Protein AF-A0A960U2G1-F1 (afdb_monomer)

Sequence (166 aa):
MEILNIFPGAYYIQDHENHLLAGLPPEIIKVLMQKKLSPPDVILLPDIPLAKGESQVAIEFPLYHNLFMNPNRNGKKLIVLGNTRRVEAARELLKLCLMGPNEAELKEMGISPVEAKNLYKETSWFHLKNKEGIPLSIDDLIDCHIIEDETLDLGWINIQRVSKNV

Radius of gyration: 17.62 Å; Cα contacts (8 Å, |Δi|>4): 244; chains: 1; bounding box: 36×40×50 Å

pLDDT: mean 91.55, std 8.78, range [39.47, 98.12]

Foldseek 3Di:
DDWDPQDFQWIWDDDDPAIEIEFDFVCVVVSCVVVVHDQHLEYEYDPDQDGPHTGRLVVVNSLCCVPPVCPPCPQRAREYEEAPVSLVVSLVVCCCVQQNDALVVCVVVVHDSVVSVVVNVVSQVRADADPVRHGDHSVSRHHYDHADADWDDPVVDTDHDDDPPD

Mean predicted aligned error: 4.45 Å

Secondary structure (DSSP, 8-state):
-EEEEEETTEEEEEETTEEEEE-B-TTHHHHHHHTTPPPPSEEE--SSSEETTEESB-THHHHHIIIII-GGGTTPPEEEEE-HHHHHHHHHHHHHHHH---HHHHHHTT--HHHHHHHHHHHHHHS-B-TTSPBPPHHHHEEEEE-SSSEEE-SS-EEEPPPP--

Nearest PDB structures (foldseek):
  7u2r-assembly1_A-2  TM=6.456E-01  e=2.099E-04  Paenibacillus sp. J14
  7u2s-assembly1_B  TM=5.856E-01  e=3.187E-03  Paenibacillus xerothermodurans
  6b9v-assembly1_A  TM=7.067E-01  e=1.609E-02  Candidatus Koribacter versatilis Ellin345
  6b9v-assembly1_B  TM=6.919E-01  e=1.717E-02  Candidatus Koribacter versatilis Ellin345
  3qh8-assembly1_A  TM=6.420E-01  e=5.163E-02  Brucella abortus 2308

Solvent-accessible surface area (backbone atoms only — not comparable to full-atom values): 9613 Å² total; per-residue (Å²): 119,50,80,39,82,77,48,87,76,23,36,41,36,39,45,99,91,44,32,34,31,33,32,25,39,85,58,47,67,62,49,32,56,76,70,70,49,80,80,60,50,30,36,37,46,48,95,62,50,64,44,93,92,38,52,20,62,43,57,64,59,63,50,50,43,52,73,75,72,37,84,86,49,80,82,66,49,42,33,39,31,18,38,63,73,52,45,52,52,50,52,51,51,48,37,48,75,65,55,48,66,52,49,67,56,31,40,75,74,69,39,52,74,68,55,18,48,51,53,33,53,59,43,58,67,72,34,58,53,51,98,88,66,49,70,62,54,63,75,68,54,36,42,80,46,74,36,67,84,53,70,47,75,74,90,85,52,77,48,64,58,73,78,79,86,125

Structure (mmCIF, N/CA/C/O backbone):
data_AF-A0A960U2G1-F1
#
_entry.id   AF-A0A960U2G1-F1
#
loop_
_atom_site.group_PDB
_atom_site.id
_atom_site.type_symbol
_atom_site.label_atom_id
_atom_site.label_alt_id
_atom_site.label_comp_id
_atom_site.label_asym_id
_atom_site.label_entity_id
_atom_site.label_seq_id
_atom_site.pdbx_PDB_ins_code
_atom_site.Cartn_x
_atom_site.Cartn_y
_atom_site.Cartn_z
_atom_site.occupancy
_atom_site.B_iso_or_equiv
_atom_site.auth_seq_id
_atom_site.auth_comp_id
_atom_site.auth_asym_id
_atom_site.auth_atom_id
_atom_site.pdbx_PDB_model_num
ATOM 1 N N . MET A 1 1 ? -7.838 6.813 22.040 1.00 89.75 1 MET A N 1
ATOM 2 C CA . MET A 1 1 ? -8.086 5.842 20.955 1.00 89.75 1 MET A CA 1
ATOM 3 C C . MET A 1 1 ? -9.576 5.591 20.749 1.00 89.75 1 MET A C 1
ATOM 5 O O . MET A 1 1 ? -10.276 5.227 21.688 1.00 89.75 1 MET A O 1
ATOM 9 N N . GLU A 1 2 ? -10.044 5.770 19.520 1.00 95.50 2 GLU A N 1
ATOM 10 C CA . GLU A 1 2 ? -11.416 5.510 19.072 1.00 95.50 2 GLU A CA 1
ATOM 11 C C . GLU A 1 2 ? -11.396 4.521 17.899 1.00 95.50 2 GLU A C 1
ATOM 13 O O . GLU A 1 2 ? -10.494 4.578 17.063 1.00 95.50 2 GLU A O 1
ATOM 18 N N . ILE A 1 3 ? -12.380 3.616 17.837 1.00 97.00 3 ILE A N 1
ATOM 19 C CA . ILE A 1 3 ? -12.537 2.631 16.757 1.00 97.00 3 ILE A CA 1
ATOM 20 C C . ILE A 1 3 ? -13.922 2.808 16.141 1.00 97.00 3 ILE A C 1
ATOM 22 O O . ILE A 1 3 ? -14.941 2.605 16.801 1.00 97.00 3 ILE A O 1
ATOM 26 N N . LEU A 1 4 ? -13.957 3.149 14.858 1.00 97.38 4 LEU A N 1
ATOM 27 C CA . LEU A 1 4 ? -15.169 3.424 14.099 1.00 97.38 4 LEU A CA 1
ATOM 28 C C . LEU A 1 4 ? -15.350 2.378 13.003 1.00 97.38 4 LEU A C 1
ATOM 30 O O . LEU A 1 4 ? -14.494 2.226 12.136 1.00 97.38 4 LEU A O 1
ATOM 34 N N . ASN A 1 5 ? -16.494 1.696 12.979 1.00 96.81 5 ASN A N 1
ATOM 35 C CA . ASN A 1 5 ? -16.910 0.955 11.790 1.00 96.81 5 ASN A CA 1
ATOM 36 C C . ASN A 1 5 ? -17.502 1.955 10.790 1.00 96.81 5 ASN A C 1
ATOM 38 O O . ASN A 1 5 ? -18.595 2.489 11.000 1.00 96.81 5 ASN A O 1
ATOM 42 N N . ILE A 1 6 ? -16.745 2.264 9.739 1.00 96.62 6 ILE A N 1
ATOM 43 C CA . ILE A 1 6 ? -17.112 3.323 8.792 1.00 96.62 6 ILE A CA 1
ATOM 44 C C . ILE A 1 6 ? -17.745 2.782 7.514 1.00 96.62 6 ILE A C 1
ATOM 46 O O . ILE A 1 6 ? -18.469 3.527 6.852 1.00 96.62 6 ILE A O 1
ATOM 50 N N . PHE A 1 7 ? -17.503 1.511 7.192 1.00 95.75 7 PHE A N 1
ATOM 51 C CA . PHE A 1 7 ? -18.024 0.833 6.011 1.00 95.75 7 PHE A CA 1
ATOM 52 C C . PHE A 1 7 ? -17.994 -0.694 6.224 1.00 95.75 7 PHE A C 1
ATOM 54 O O . PHE A 1 7 ? -17.150 -1.172 6.981 1.00 95.75 7 PHE A O 1
ATOM 61 N N . PRO A 1 8 ? -18.866 -1.499 5.584 1.00 94.25 8 PRO A N 1
ATOM 62 C CA . PRO A 1 8 ? -18.795 -2.958 5.659 1.00 94.25 8 PRO A CA 1
ATOM 63 C C . PRO A 1 8 ? -17.382 -3.539 5.468 1.00 94.25 8 PRO A C 1
ATOM 65 O O . PRO A 1 8 ? -16.806 -3.485 4.387 1.00 94.25 8 PRO A O 1
ATOM 68 N N . GLY A 1 9 ? -16.839 -4.132 6.537 1.00 92.88 9 GLY A N 1
ATOM 69 C CA . GLY A 1 9 ? -15.498 -4.731 6.536 1.00 92.88 9 GLY A CA 1
ATOM 70 C C . GLY A 1 9 ? -14.348 -3.756 6.811 1.00 92.88 9 GLY A C 1
ATOM 71 O O . GLY A 1 9 ? -13.228 -4.226 6.985 1.00 92.88 9 GLY A O 1
ATOM 72 N N . ALA A 1 10 ? -14.624 -2.452 6.931 1.00 95.88 10 ALA A N 1
ATOM 73 C CA . ALA A 1 10 ? -13.622 -1.418 7.146 1.00 95.88 10 ALA A CA 1
ATOM 74 C C . ALA A 1 10 ? -13.782 -0.693 8.492 1.00 95.88 10 ALA A C 1
ATOM 76 O O . ALA A 1 10 ? -14.845 -0.158 8.829 1.00 95.88 10 ALA A O 1
ATOM 77 N N . TYR A 1 11 ? -12.680 -0.619 9.230 1.00 97.00 11 TYR A N 1
ATOM 78 C CA . TYR A 1 11 ? -12.578 0.075 10.505 1.00 97.00 11 TYR A CA 1
ATOM 79 C C . TYR A 1 11 ? -11.573 1.211 10.406 1.00 97.00 11 TYR A C 1
ATOM 81 O O . TYR A 1 11 ? -10.480 1.053 9.869 1.00 97.00 11 TYR A O 1
ATOM 89 N N . TYR A 1 12 ? -11.944 2.350 10.967 1.00 97.81 12 TYR A N 1
ATOM 90 C CA . TYR A 1 12 ? -11.080 3.501 11.124 1.00 97.81 12 TYR A CA 1
ATOM 91 C C . TYR A 1 12 ? -10.730 3.650 12.598 1.00 97.81 12 TYR A C 1
ATOM 93 O O . TYR A 1 12 ? -11.618 3.765 13.442 1.00 97.81 12 TYR A O 1
ATOM 101 N N . ILE A 1 13 ? -9.442 3.601 12.905 1.00 97.81 13 ILE A N 1
ATOM 102 C CA . ILE A 1 13 ? -8.908 3.695 14.256 1.00 97.81 13 ILE A CA 1
ATOM 103 C C . ILE A 1 13 ? -8.115 4.988 14.351 1.00 97.81 13 ILE A C 1
ATOM 105 O O . ILE A 1 13 ? -7.280 5.257 13.492 1.00 97.81 13 ILE A O 1
ATOM 109 N N . GLN A 1 14 ? -8.366 5.784 15.385 1.00 96.06 14 GLN A N 1
ATOM 110 C CA . GLN A 1 14 ? -7.660 7.047 15.566 1.00 96.06 14 GLN A CA 1
ATOM 111 C C . GLN A 1 14 ? -7.231 7.294 17.005 1.00 96.06 14 GLN A C 1
ATOM 113 O O . GLN A 1 14 ? -7.917 6.907 17.958 1.00 96.06 14 GLN A O 1
ATOM 118 N N . ASP A 1 15 ? -6.108 7.989 17.142 1.00 93.94 15 ASP A N 1
ATOM 119 C CA . ASP A 1 15 ? -5.658 8.578 18.395 1.00 93.94 15 ASP A CA 1
ATOM 120 C C . ASP A 1 15 ? -5.005 9.938 18.141 1.00 93.94 15 ASP A C 1
ATOM 122 O O . ASP A 1 15 ? -3.902 10.019 17.599 1.00 93.94 15 ASP A O 1
ATOM 126 N N . HIS A 1 16 ? -5.709 11.006 18.524 1.00 87.62 16 HIS A N 1
ATOM 127 C CA . HIS A 1 16 ? -5.316 12.398 18.298 1.00 87.62 16 HIS A CA 1
ATOM 128 C C . HIS A 1 16 ? -4.945 12.701 16.835 1.00 87.62 16 HIS A C 1
ATOM 130 O O . HIS A 1 16 ? -5.831 12.981 16.034 1.00 87.62 16 HIS A O 1
ATOM 136 N N . GLU A 1 17 ? -3.654 12.663 16.499 1.00 89.88 17 GLU A N 1
ATOM 137 C CA . GLU A 1 17 ? -3.116 12.969 15.167 1.00 89.88 17 GLU A CA 1
ATOM 138 C C . GLU A 1 17 ? -2.841 11.718 14.317 1.00 89.88 17 GLU A C 1
ATOM 140 O O . GLU A 1 17 ? -2.464 11.842 13.152 1.00 89.88 17 GLU A O 1
ATOM 145 N N . ASN A 1 18 ? -3.013 10.519 14.880 1.00 93.50 18 ASN A N 1
ATOM 146 C CA . ASN A 1 18 ? -2.714 9.260 14.210 1.00 93.50 18 ASN A CA 1
ATOM 147 C C . ASN A 1 18 ? -3.981 8.578 13.709 1.00 93.50 18 ASN A C 1
ATOM 149 O O . ASN A 1 18 ? -4.968 8.461 14.439 1.00 93.50 18 ASN A O 1
ATOM 153 N N . HIS A 1 19 ? -3.917 8.067 12.480 1.00 95.19 19 HIS A N 1
ATOM 154 C CA . HIS A 1 19 ? -5.067 7.467 11.815 1.00 95.19 19 HIS A CA 1
ATOM 155 C C . HIS A 1 19 ? -4.678 6.159 11.124 1.00 95.19 19 HIS A C 1
ATOM 157 O O . HIS A 1 19 ? -3.785 6.127 10.273 1.00 95.19 19 HIS A O 1
ATOM 163 N N . LEU A 1 20 ? -5.387 5.084 11.454 1.00 97.38 20 LEU A N 1
ATOM 164 C CA . LEU A 1 20 ? -5.246 3.769 10.847 1.00 97.38 20 LEU A CA 1
ATOM 165 C C . LEU A 1 20 ? -6.551 3.365 10.165 1.00 97.38 20 LEU A C 1
ATOM 167 O O . LEU A 1 20 ? -7.632 3.488 10.737 1.00 97.38 20 LEU A O 1
ATOM 171 N N . LEU A 1 21 ? -6.439 2.824 8.958 1.00 97.62 21 LEU A N 1
ATOM 172 C CA . LEU A 1 21 ? -7.550 2.240 8.221 1.00 97.62 21 LEU A CA 1
ATOM 173 C C . LEU A 1 21 ? -7.325 0.738 8.045 1.00 97.62 21 LEU A C 1
ATOM 175 O O . LEU A 1 21 ? -6.375 0.321 7.385 1.00 97.62 21 LEU A O 1
ATOM 179 N N . ALA A 1 22 ? -8.204 -0.075 8.624 1.00 96.50 22 ALA A N 1
ATOM 180 C CA . ALA A 1 22 ? -8.209 -1.523 8.470 1.00 96.50 22 ALA A CA 1
ATOM 181 C C . ALA A 1 22 ? -9.328 -1.931 7.509 1.00 96.50 22 ALA A C 1
ATOM 183 O O . ALA A 1 22 ? -10.494 -1.696 7.811 1.00 96.50 22 ALA A O 1
ATOM 184 N N . GLY A 1 23 ? -8.980 -2.553 6.382 1.00 95.69 23 GLY A N 1
ATOM 185 C CA . GLY A 1 23 ? -9.924 -2.868 5.302 1.00 95.69 23 GLY A CA 1
ATOM 186 C C . GLY A 1 23 ? -10.094 -1.720 4.300 1.00 95.69 23 GLY A C 1
ATOM 187 O O . GLY A 1 23 ? -10.279 -0.560 4.668 1.00 95.69 23 GLY A O 1
ATOM 188 N N . LEU A 1 24 ? -9.998 -2.057 3.012 1.00 96.12 24 LEU A N 1
ATOM 189 C CA . LEU A 1 24 ? -9.918 -1.108 1.898 1.00 96.12 24 LEU A CA 1
ATOM 190 C C . LEU A 1 24 ? -10.951 -1.422 0.804 1.00 96.12 24 LEU A C 1
ATOM 192 O O . LEU A 1 24 ? -10.578 -1.928 -0.261 1.00 96.12 24 LEU A O 1
ATOM 196 N N . PRO A 1 25 ? -12.243 -1.158 1.045 1.00 95.94 25 PRO A N 1
ATOM 197 C CA . PRO A 1 25 ? -13.225 -1.134 -0.027 1.00 95.94 25 PRO A CA 1
ATOM 198 C C . PRO A 1 25 ? -12.920 0.001 -1.018 1.00 95.94 25 PRO A C 1
ATOM 200 O O . PRO A 1 25 ? -12.397 1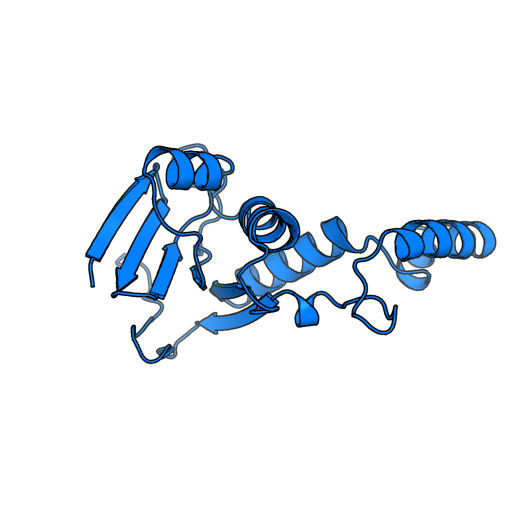.041 -0.604 1.00 95.94 25 PRO A O 1
ATOM 203 N N . PRO A 1 26 ? -13.242 -0.145 -2.318 1.00 94.25 26 PRO A N 1
ATOM 204 C CA . PRO A 1 26 ? -12.978 0.894 -3.326 1.00 94.25 26 PRO A CA 1
ATOM 205 C C . PRO A 1 26 ? -13.610 2.258 -2.982 1.00 94.25 26 PRO A C 1
ATOM 207 O O . PRO A 1 26 ? -13.138 3.323 -3.383 1.00 94.25 26 PRO A O 1
ATOM 210 N N . GLU A 1 27 ? -14.678 2.246 -2.188 1.00 95.00 27 GLU A N 1
ATOM 211 C CA . GLU A 1 27 ? -15.428 3.418 -1.750 1.00 95.00 27 GLU A CA 1
ATOM 212 C C . GLU A 1 27 ? -14.766 4.173 -0.591 1.00 95.00 27 GLU A C 1
ATOM 214 O O . GLU A 1 27 ? -15.196 5.283 -0.269 1.00 95.00 27 GLU A O 1
ATOM 219 N N . ILE A 1 28 ? -13.726 3.618 0.040 1.00 95.38 28 ILE A N 1
ATOM 220 C CA . ILE A 1 28 ? -13.314 4.025 1.388 1.00 95.38 28 ILE A CA 1
ATOM 221 C C . ILE A 1 28 ? -12.899 5.494 1.498 1.00 95.38 28 ILE A C 1
ATOM 223 O O . ILE A 1 28 ? -13.242 6.162 2.469 1.00 95.38 28 ILE A O 1
ATOM 227 N N . ILE A 1 29 ? -12.249 6.049 0.473 1.00 94.50 29 ILE A N 1
ATOM 228 C CA . ILE A 1 29 ? -11.851 7.464 0.460 1.00 94.50 29 ILE A CA 1
ATOM 229 C C . ILE A 1 29 ? -13.075 8.383 0.415 1.00 94.50 29 ILE A C 1
ATOM 231 O O . ILE A 1 29 ? -13.145 9.359 1.161 1.00 94.50 29 ILE A O 1
ATOM 235 N N . LYS A 1 30 ? -14.090 8.031 -0.385 1.00 94.50 30 LYS A N 1
ATOM 236 C CA . LYS A 1 30 ? -15.362 8.769 -0.449 1.00 94.50 30 LYS A CA 1
ATOM 237 C C . LYS A 1 30 ? -16.054 8.755 0.920 1.00 94.50 30 LYS A C 1
ATOM 239 O O . LYS A 1 30 ? -16.561 9.783 1.364 1.00 94.50 30 LYS A O 1
ATOM 244 N N . VAL A 1 31 ? -16.020 7.612 1.607 1.00 96.44 31 VAL A N 1
ATOM 245 C CA . VAL A 1 31 ? -16.584 7.443 2.956 1.00 96.44 31 VAL A CA 1
ATOM 246 C C . VAL A 1 31 ? -15.866 8.324 3.980 1.00 96.44 31 VAL A C 1
ATOM 248 O O . VAL A 1 31 ? -16.533 9.022 4.746 1.00 96.44 31 VAL A O 1
ATOM 251 N N . LEU A 1 32 ? -14.528 8.337 3.980 1.00 95.50 32 LEU A N 1
ATOM 252 C CA . LEU A 1 32 ? -13.735 9.194 4.871 1.00 95.50 32 LEU A CA 1
ATOM 253 C C . LEU A 1 32 ? -14.074 10.675 4.664 1.00 95.50 32 LEU A C 1
ATOM 255 O O . LEU A 1 32 ? -14.355 11.381 5.632 1.00 95.50 32 LEU A O 1
ATOM 259 N N . MET A 1 33 ? -14.148 11.124 3.408 1.00 93.94 33 MET A N 1
ATOM 260 C CA . MET A 1 33 ? -14.497 12.507 3.066 1.00 93.94 33 MET A CA 1
ATOM 261 C C . MET A 1 33 ? -15.907 12.888 3.535 1.00 93.94 33 MET A C 1
ATOM 263 O O . MET A 1 33 ? -16.091 13.939 4.147 1.00 93.94 33 MET A O 1
ATOM 267 N N . GLN A 1 34 ? -16.907 12.033 3.293 1.00 96.69 34 GLN A N 1
ATOM 268 C CA . GLN A 1 34 ? -18.288 12.272 3.735 1.00 96.69 34 GLN A CA 1
ATOM 269 C C . GLN A 1 34 ? -18.398 12.370 5.259 1.00 96.69 34 GLN A C 1
ATOM 271 O O . GLN A 1 34 ? -19.144 13.200 5.779 1.00 96.69 34 GLN A O 1
ATOM 276 N N . LYS A 1 35 ? -17.631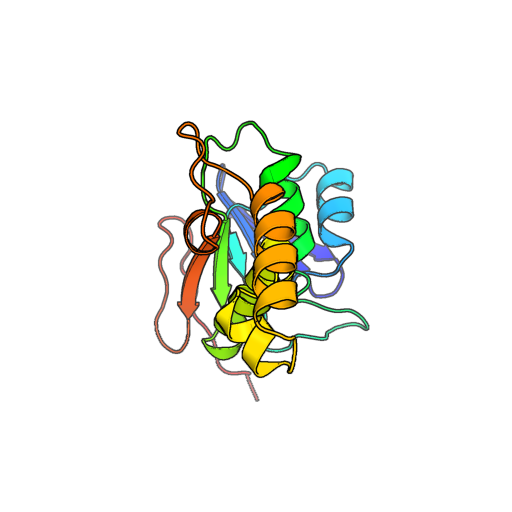 11.541 5.973 1.00 95.81 35 LYS A N 1
ATOM 277 C CA . LYS A 1 35 ? -17.561 11.541 7.437 1.00 95.81 35 LYS A CA 1
ATOM 278 C C . LYS A 1 35 ? -16.631 12.622 7.999 1.00 95.81 35 LYS A C 1
ATOM 280 O O . LYS A 1 35 ? -16.546 12.742 9.216 1.00 95.81 35 LYS A O 1
ATOM 285 N N . LYS A 1 36 ? -15.977 13.418 7.142 1.00 94.44 36 LYS A N 1
ATOM 286 C CA . LYS A 1 36 ? -14.985 14.444 7.509 1.00 94.44 36 LYS A CA 1
ATOM 287 C C . LYS A 1 36 ? -13.851 13.887 8.383 1.00 94.44 36 LYS A C 1
ATOM 289 O O . LYS A 1 36 ? -13.390 14.560 9.300 1.00 94.44 36 LYS A O 1
ATOM 294 N N . LEU A 1 37 ? -13.433 12.653 8.104 1.00 94.25 37 LEU A N 1
ATOM 295 C CA . LEU A 1 37 ? -12.312 11.995 8.771 1.00 94.25 37 LEU A CA 1
ATOM 296 C C . LEU A 1 37 ? -11.002 12.307 8.047 1.00 94.25 37 LEU A C 1
ATOM 298 O O . LEU A 1 37 ? -10.977 12.484 6.826 1.00 94.25 37 LEU A O 1
ATOM 302 N N . SER A 1 38 ? -9.913 12.350 8.810 1.00 92.00 38 SER A N 1
ATOM 303 C CA . SER A 1 38 ? -8.572 12.532 8.266 1.00 92.00 38 SER A CA 1
ATOM 304 C C . SER A 1 38 ? -8.164 11.354 7.365 1.00 92.00 38 SER A C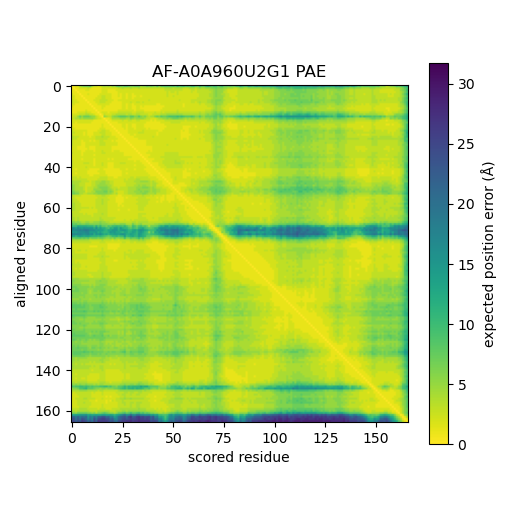 1
ATOM 306 O O . SER A 1 38 ? -8.595 10.217 7.572 1.00 92.00 38 SER A O 1
ATOM 308 N N . PRO A 1 39 ? -7.305 11.583 6.358 1.00 91.56 39 PRO A N 1
ATOM 309 C CA . PRO A 1 39 ? -6.713 10.497 5.582 1.00 91.56 39 PRO A CA 1
ATOM 310 C C . PRO A 1 39 ? -5.827 9.591 6.458 1.00 91.56 39 PRO A C 1
ATOM 312 O O . PRO A 1 39 ? -5.089 10.107 7.299 1.00 91.56 39 PRO A O 1
ATOM 315 N N . PRO A 1 40 ? -5.823 8.264 6.242 1.00 93.62 40 PRO A N 1
ATOM 316 C CA . PRO A 1 40 ? -5.061 7.335 7.075 1.00 93.62 40 PRO A CA 1
ATOM 317 C C . PRO A 1 40 ? -3.554 7.517 6.900 1.00 93.62 40 PRO A C 1
ATOM 319 O O . PRO A 1 40 ? -3.076 7.710 5.784 1.00 93.62 40 PRO A O 1
ATOM 322 N N . ASP A 1 41 ? -2.793 7.473 7.991 1.00 92.31 41 ASP A N 1
ATOM 323 C CA . ASP A 1 41 ? -1.324 7.351 8.001 1.00 92.31 41 ASP A CA 1
ATOM 324 C C . ASP A 1 41 ? -0.884 5.901 7.813 1.00 92.31 41 ASP A C 1
ATOM 326 O O . ASP A 1 41 ? 0.165 5.629 7.229 1.00 92.31 41 ASP A O 1
ATOM 330 N N . VAL A 1 42 ? -1.715 4.989 8.311 1.00 96.31 42 VAL A N 1
ATOM 331 C CA . VAL A 1 42 ? -1.448 3.562 8.383 1.00 96.31 42 VAL A CA 1
ATOM 332 C C . VAL A 1 42 ? -2.601 2.804 7.743 1.00 96.31 42 VAL A C 1
ATOM 334 O O . VAL A 1 42 ? -3.773 3.100 7.975 1.00 96.31 42 VAL A O 1
ATOM 337 N N . ILE A 1 43 ? -2.271 1.799 6.952 1.00 97.44 43 ILE A N 1
ATOM 338 C CA . ILE A 1 43 ? -3.208 0.871 6.340 1.00 97.44 43 ILE A CA 1
ATOM 339 C C . ILE A 1 43 ? -2.936 -0.516 6.890 1.00 97.44 43 ILE A C 1
ATOM 341 O O . ILE A 1 43 ? -1.809 -0.990 6.829 1.00 97.44 43 ILE A O 1
ATOM 345 N N . LEU A 1 44 ? -3.980 -1.188 7.363 1.00 97.38 44 LEU A N 1
ATOM 346 C CA . LEU A 1 44 ? -3.933 -2.589 7.755 1.00 97.38 44 LEU A CA 1
ATOM 347 C C . LEU A 1 44 ? -4.696 -3.438 6.734 1.00 97.38 44 LEU A C 1
ATOM 349 O O . LEU A 1 44 ? -5.924 -3.365 6.622 1.00 97.38 44 LEU A O 1
ATOM 353 N N . LEU A 1 45 ? -3.951 -4.247 5.985 1.00 96.44 45 LEU A N 1
ATOM 354 C CA . LEU A 1 45 ? -4.480 -5.167 4.989 1.00 96.44 45 LEU A CA 1
ATOM 355 C C . LEU A 1 45 ? -5.047 -6.418 5.673 1.00 96.44 45 LEU A C 1
ATOM 357 O O . LEU A 1 45 ? -4.319 -7.106 6.393 1.00 96.44 45 LEU A O 1
ATOM 361 N N . PRO A 1 46 ? -6.321 -6.765 5.428 1.00 93.81 46 PRO A N 1
ATOM 362 C CA . PRO A 1 46 ? -6.896 -7.978 5.985 1.00 93.81 46 PRO A CA 1
ATOM 363 C C . PRO A 1 46 ? -6.353 -9.231 5.287 1.00 93.81 46 PRO A C 1
ATOM 365 O O . PRO A 1 46 ? -6.116 -9.254 4.077 1.00 93.81 46 PRO A O 1
ATOM 368 N N . ASP A 1 47 ? -6.255 -10.331 6.037 1.00 91.94 47 ASP A N 1
ATOM 369 C CA . ASP A 1 47 ? -5.882 -11.648 5.502 1.00 91.94 47 ASP A CA 1
ATOM 370 C C . ASP A 1 47 ? -6.822 -12.105 4.373 1.00 91.94 47 ASP A C 1
ATOM 372 O O . ASP A 1 47 ? -6.388 -12.720 3.384 1.00 91.94 47 ASP A O 1
ATOM 376 N N . ILE A 1 48 ? -8.111 -11.790 4.541 1.00 91.25 48 ILE A N 1
ATOM 377 C CA . ILE A 1 48 ? -9.200 -12.102 3.620 1.00 91.25 48 ILE A CA 1
ATOM 378 C C . ILE A 1 48 ? -9.441 -10.875 2.724 1.00 91.25 48 ILE A C 1
ATOM 380 O O . ILE A 1 48 ? -9.953 -9.867 3.207 1.00 91.25 48 ILE A O 1
ATOM 384 N N . PRO A 1 49 ? -9.124 -10.953 1.419 1.00 92.94 49 PRO A N 1
ATOM 385 C CA . PRO A 1 49 ? -9.192 -9.801 0.520 1.00 92.94 49 PRO A CA 1
ATOM 386 C C . PRO A 1 49 ? -10.612 -9.454 0.062 1.00 92.94 49 PRO A C 1
ATOM 388 O O . PRO A 1 49 ? -10.808 -8.413 -0.551 1.00 92.94 49 PRO A O 1
ATOM 391 N N . LEU A 1 50 ? -11.587 -10.330 0.315 1.00 93.69 50 LEU A N 1
ATOM 392 C CA . LEU A 1 50 ? -12.982 -10.159 -0.077 1.00 93.69 50 LEU A CA 1
ATOM 393 C C . LEU A 1 50 ? -13.872 -10.344 1.144 1.00 93.69 50 LEU A C 1
ATOM 395 O O . LEU A 1 50 ? -13.889 -11.413 1.755 1.00 93.69 50 LEU A O 1
ATOM 399 N N . ALA A 1 51 ? -14.644 -9.323 1.485 1.00 89.69 51 ALA A N 1
ATOM 400 C CA . ALA A 1 51 ? -15.624 -9.412 2.554 1.00 89.69 51 ALA A CA 1
ATOM 401 C C . ALA A 1 51 ? -16.843 -8.568 2.206 1.00 89.69 51 ALA A C 1
ATOM 403 O O . ALA A 1 51 ? -16.730 -7.523 1.576 1.00 89.69 51 ALA A O 1
ATOM 404 N N . LYS A 1 52 ? -18.020 -9.033 2.638 1.00 90.69 52 LYS A N 1
ATOM 405 C CA . LYS A 1 52 ? -19.283 -8.287 2.507 1.00 90.69 52 LYS A CA 1
ATOM 406 C C . LYS A 1 52 ? -19.634 -7.881 1.063 1.00 90.69 52 LYS A C 1
ATOM 408 O O . LYS A 1 52 ? -20.352 -6.914 0.869 1.00 90.69 52 LYS A O 1
ATOM 413 N N . GLY A 1 53 ? -19.186 -8.664 0.078 1.00 91.00 53 GLY A N 1
ATOM 414 C CA . GLY A 1 53 ? -19.473 -8.435 -1.342 1.00 91.00 53 GLY A CA 1
ATOM 415 C C . GLY A 1 53 ? -18.493 -7.501 -2.053 1.00 91.00 53 GLY A C 1
ATOM 416 O O . GLY A 1 53 ? -18.702 -7.212 -3.224 1.00 91.00 53 GLY A O 1
ATOM 417 N N . GLU A 1 54 ? -17.422 -7.067 -1.385 1.00 91.69 54 GLU A N 1
ATOM 418 C CA . GLU A 1 54 ? -16.471 -6.101 -1.936 1.00 91.69 54 GLU A CA 1
ATOM 419 C C . GLU A 1 54 ? -15.012 -6.511 -1.706 1.00 91.69 54 GLU A C 1
ATOM 421 O O . GLU A 1 54 ? -14.698 -7.327 -0.828 1.00 91.69 54 GLU A O 1
ATOM 426 N N . SER A 1 55 ? -14.115 -5.913 -2.498 1.00 94.69 55 SER A N 1
ATOM 427 C CA . SER A 1 55 ? -12.677 -5.915 -2.210 1.00 94.69 55 SER A CA 1
ATOM 428 C C . SER A 1 55 ? -12.420 -5.243 -0.866 1.00 94.69 55 SER A C 1
ATOM 430 O O . SER A 1 55 ? -13.108 -4.305 -0.497 1.00 94.69 55 SER A O 1
ATOM 432 N N . GLN A 1 56 ? -11.436 -5.730 -0.124 1.00 96.44 56 GLN A N 1
ATOM 433 C CA . GLN A 1 56 ? -10.955 -5.123 1.119 1.00 96.44 56 GLN A CA 1
ATOM 434 C C . GLN A 1 56 ? -9.467 -4.772 1.034 1.00 96.44 56 GLN A C 1
ATOM 436 O O . GLN A 1 56 ? -8.822 -4.529 2.053 1.00 96.44 56 GLN A O 1
ATOM 441 N N . VAL A 1 57 ? -8.910 -4.786 -0.177 1.00 96.12 57 VAL A N 1
ATOM 442 C CA . VAL A 1 57 ? -7.477 -4.612 -0.455 1.00 96.12 57 VAL A CA 1
ATOM 443 C C . VAL A 1 57 ? -7.232 -3.641 -1.616 1.00 96.12 57 VAL A C 1
ATOM 445 O O . VAL A 1 57 ? -6.182 -3.704 -2.246 1.00 96.12 57 VAL A O 1
ATOM 448 N N . ALA A 1 58 ? -8.185 -2.749 -1.906 1.00 95.38 58 ALA A N 1
ATOM 449 C CA . ALA A 1 58 ? -8.072 -1.731 -2.954 1.00 95.38 58 ALA A CA 1
ATOM 450 C C . ALA A 1 58 ? -7.161 -0.565 -2.503 1.00 95.38 58 ALA A C 1
ATOM 452 O O . ALA A 1 58 ? -7.611 0.549 -2.224 1.00 95.38 58 ALA A O 1
ATOM 453 N N . ILE A 1 59 ? -5.870 -0.858 -2.332 1.00 94.75 59 ILE A N 1
ATOM 454 C CA . ILE A 1 59 ? -4.849 0.035 -1.762 1.00 94.75 59 ILE A CA 1
ATOM 455 C C . ILE A 1 59 ? -4.454 1.199 -2.676 1.00 94.75 59 ILE A C 1
ATOM 457 O O . ILE A 1 59 ? -4.005 2.244 -2.198 1.00 94.75 59 ILE A O 1
ATOM 461 N N . GLU A 1 60 ? -4.672 1.058 -3.978 1.00 92.94 60 GLU A N 1
ATOM 462 C CA . GLU A 1 60 ? -4.410 2.086 -4.976 1.00 92.94 60 GLU A CA 1
ATOM 463 C C . GLU A 1 60 ? -5.159 3.390 -4.667 1.00 92.94 60 GLU A C 1
ATOM 465 O O . GLU A 1 60 ? -4.576 4.468 -4.774 1.00 92.94 60 GLU A O 1
ATOM 470 N N . PHE A 1 61 ? -6.404 3.318 -4.180 1.00 92.25 61 PHE A N 1
ATOM 471 C CA . PHE A 1 61 ? -7.201 4.515 -3.900 1.00 92.25 61 PHE A CA 1
ATOM 472 C C . PHE A 1 61 ? -6.638 5.348 -2.737 1.00 92.25 61 PHE A C 1
ATOM 474 O O . PHE A 1 61 ? -6.416 6.549 -2.934 1.00 92.25 61 PHE A O 1
ATOM 481 N N . PRO A 1 62 ? -6.358 4.776 -1.545 1.00 91.62 62 PRO A N 1
ATOM 482 C CA . PRO A 1 62 ? -5.637 5.494 -0.500 1.00 91.62 62 PRO A CA 1
ATOM 483 C C . PRO A 1 62 ? -4.282 6.038 -0.936 1.00 91.62 62 PRO A C 1
ATOM 485 O O . PRO A 1 62 ? -3.953 7.168 -0.573 1.00 91.62 62 PRO A O 1
ATOM 488 N N . LEU A 1 63 ? -3.508 5.276 -1.716 1.00 91.25 63 LEU A N 1
ATOM 489 C CA . LEU A 1 63 ? -2.199 5.742 -2.156 1.00 91.25 63 LEU A CA 1
ATOM 490 C C . LEU A 1 63 ? -2.321 6.943 -3.098 1.00 91.25 63 LEU A C 1
ATOM 492 O O . LEU A 1 63 ? -1.657 7.952 -2.883 1.00 91.25 63 LEU A O 1
ATOM 496 N N . TYR A 1 64 ? -3.200 6.892 -4.098 1.00 90.50 64 TYR A N 1
ATOM 497 C CA . TYR A 1 64 ? -3.417 8.022 -5.005 1.00 90.50 64 TYR A CA 1
ATOM 498 C C . TYR A 1 64 ? -3.927 9.252 -4.261 1.00 90.50 64 TYR A C 1
ATOM 500 O O . TYR A 1 64 ? -3.450 10.362 -4.493 1.00 90.50 64 TYR A O 1
ATOM 508 N N . HIS A 1 65 ? -4.841 9.064 -3.309 1.00 89.69 65 HIS A N 1
ATOM 509 C CA . HIS A 1 65 ? -5.282 10.155 -2.453 1.00 89.69 65 HIS A CA 1
ATOM 510 C C . HIS A 1 65 ? -4.111 10.751 -1.650 1.00 89.69 65 HIS A C 1
ATOM 512 O O . HIS A 1 65 ? -3.976 11.973 -1.574 1.00 89.69 65 HIS A O 1
ATOM 518 N N . ASN A 1 66 ? -3.237 9.907 -1.090 1.00 88.69 66 ASN A N 1
ATOM 519 C CA . ASN A 1 66 ? -2.049 10.339 -0.355 1.00 88.69 66 ASN A CA 1
ATOM 520 C C . ASN A 1 66 ? -1.081 11.156 -1.224 1.00 88.69 66 ASN A C 1
ATOM 522 O O . ASN A 1 66 ? -0.582 12.182 -0.775 1.00 88.69 66 ASN A O 1
ATOM 526 N N . LEU A 1 67 ? -0.836 10.711 -2.458 1.00 86.56 67 LEU A N 1
ATOM 527 C CA . LEU A 1 67 ? 0.153 11.310 -3.357 1.00 86.56 67 LEU A CA 1
ATOM 528 C C . LEU A 1 67 ? -0.339 12.598 -4.024 1.00 86.56 67 LEU A C 1
ATOM 530 O O . LEU A 1 67 ? 0.438 13.535 -4.186 1.00 86.56 67 LEU A O 1
ATOM 534 N N . PHE A 1 68 ? -1.613 12.650 -4.418 1.00 85.88 68 PHE A N 1
ATOM 535 C CA . PHE A 1 68 ? -2.116 13.709 -5.301 1.00 85.88 68 PHE A CA 1
ATOM 536 C C . PHE A 1 68 ? -3.083 14.679 -4.628 1.00 85.88 68 PHE A C 1
ATOM 538 O O . PHE A 1 68 ? -3.198 15.822 -5.063 1.00 85.88 68 PHE A O 1
ATOM 545 N N . MET A 1 69 ? -3.778 14.246 -3.575 1.00 82.12 69 MET A N 1
ATOM 546 C CA . MET A 1 69 ? -4.867 15.019 -2.965 1.00 82.12 69 MET A CA 1
ATOM 547 C C . MET A 1 69 ? -4.525 15.522 -1.560 1.00 82.12 69 MET A C 1
ATOM 549 O O . MET A 1 69 ? -5.294 16.288 -0.984 1.00 82.12 69 MET A O 1
ATOM 553 N N . ASN A 1 70 ? -3.369 15.134 -1.009 1.00 73.19 70 ASN A N 1
ATOM 554 C CA . ASN A 1 70 ? -2.935 15.529 0.329 1.00 73.19 70 ASN A CA 1
ATOM 555 C C . ASN A 1 70 ? -1.552 16.220 0.324 1.00 73.19 70 ASN A C 1
ATOM 557 O O . ASN A 1 70 ? -0.576 15.667 0.838 1.00 73.19 70 ASN A O 1
ATOM 561 N N . PRO A 1 71 ? -1.440 17.445 -0.231 1.00 61.28 71 PRO A N 1
ATOM 562 C CA . PRO A 1 71 ? -0.158 18.143 -0.398 1.00 61.28 71 PRO A CA 1
ATOM 563 C C . PRO A 1 71 ? 0.545 18.473 0.930 1.00 61.28 71 PRO A C 1
ATOM 565 O O . PRO A 1 71 ? 1.756 18.678 0.954 1.00 61.28 71 PRO A O 1
ATOM 568 N N . ASN A 1 72 ? -0.190 18.477 2.047 1.00 58.72 72 ASN A N 1
ATOM 569 C CA . ASN A 1 72 ? 0.327 18.832 3.371 1.00 58.72 72 ASN A CA 1
ATOM 570 C C . ASN A 1 72 ? 1.092 17.694 4.065 1.00 58.72 72 ASN A C 1
ATOM 572 O O . ASN A 1 72 ? 1.589 17.880 5.173 1.00 58.72 72 ASN A O 1
ATOM 576 N N . ARG A 1 73 ? 1.208 16.514 3.441 1.00 66.81 73 ARG A N 1
ATOM 577 C CA . ARG A 1 73 ? 1.904 15.371 4.046 1.00 66.81 73 ARG A CA 1
ATOM 578 C C . ARG A 1 73 ? 3.425 15.410 3.978 1.00 66.81 73 ARG A C 1
ATOM 580 O O . ARG A 1 73 ? 4.047 14.498 4.509 1.00 66.81 73 ARG A O 1
ATOM 587 N N . ASN A 1 74 ? 4.035 16.439 3.383 1.00 64.25 74 ASN A N 1
ATOM 588 C CA . ASN A 1 74 ? 5.488 16.670 3.417 1.00 64.25 74 ASN A CA 1
ATOM 589 C C . ASN A 1 74 ? 6.343 15.424 3.091 1.00 64.25 74 ASN A C 1
ATOM 591 O O . ASN A 1 74 ? 7.394 15.213 3.690 1.00 64.25 74 ASN A O 1
ATOM 595 N N . GLY A 1 75 ? 5.897 14.579 2.156 1.00 67.75 75 GLY A N 1
ATOM 596 C CA . GLY A 1 75 ? 6.626 13.363 1.777 1.00 67.75 75 GLY A CA 1
ATOM 597 C C . GLY A 1 75 ? 6.546 12.209 2.786 1.00 67.75 75 GLY A C 1
ATOM 598 O O . GLY A 1 75 ? 7.320 11.262 2.675 1.00 67.75 75 GLY A O 1
ATOM 599 N N . LYS A 1 76 ? 5.625 12.249 3.760 1.00 82.31 76 LYS A N 1
ATOM 600 C CA . LYS A 1 76 ? 5.362 11.117 4.658 1.00 82.31 76 LYS A CA 1
ATOM 601 C C . LYS A 1 76 ? 4.813 9.934 3.852 1.00 82.31 76 LYS A C 1
ATOM 603 O O . LYS A 1 76 ? 3.776 10.049 3.190 1.00 82.31 76 LYS A O 1
ATOM 608 N N . LYS A 1 77 ? 5.518 8.803 3.930 1.00 90.12 77 LYS A N 1
ATOM 609 C CA . LYS A 1 77 ? 5.112 7.539 3.308 1.00 90.12 77 LYS A CA 1
ATOM 610 C C . LYS A 1 77 ? 3.849 7.005 3.970 1.00 90.12 77 LYS A C 1
ATOM 612 O O . LYS A 1 77 ? 3.635 7.183 5.169 1.00 90.12 77 LYS A O 1
ATOM 617 N N . LEU A 1 78 ? 3.024 6.344 3.171 1.00 92.81 78 LEU A N 1
ATOM 618 C CA . LEU A 1 78 ? 1.886 5.588 3.674 1.00 92.81 78 LEU A CA 1
ATOM 619 C C . LEU A 1 78 ? 2.401 4.280 4.277 1.00 92.81 78 LEU A C 1
ATOM 621 O O . LEU A 1 78 ? 3.084 3.524 3.587 1.00 92.81 78 LEU A O 1
ATOM 625 N N . ILE A 1 79 ? 2.085 4.019 5.543 1.00 95.94 79 ILE A N 1
ATOM 626 C CA . ILE A 1 79 ? 2.491 2.776 6.203 1.00 95.94 79 ILE A CA 1
ATOM 627 C C . ILE A 1 79 ? 1.500 1.678 5.813 1.00 95.94 79 ILE A C 1
ATOM 629 O O . ILE A 1 79 ? 0.291 1.867 5.933 1.00 95.94 79 ILE A O 1
ATOM 633 N N . VAL A 1 80 ? 1.995 0.534 5.351 1.00 97.50 80 VAL A N 1
ATOM 634 C CA . VAL A 1 80 ? 1.201 -0.613 4.904 1.00 97.50 80 VAL A CA 1
ATOM 635 C C . VAL A 1 80 ? 1.561 -1.825 5.747 1.00 97.50 80 VAL A C 1
ATOM 637 O O . VAL A 1 80 ? 2.702 -2.276 5.765 1.00 97.50 80 VAL A O 1
ATOM 640 N N . LEU A 1 81 ? 0.561 -2.352 6.439 1.00 97.44 81 LEU A N 1
ATOM 641 C CA . LEU A 1 81 ? 0.678 -3.450 7.383 1.00 97.44 81 LEU A CA 1
ATOM 642 C C . LEU A 1 81 ? -0.109 -4.655 6.889 1.00 97.44 81 LEU A C 1
ATOM 644 O O . LEU A 1 81 ? -1.190 -4.508 6.317 1.00 97.44 81 LEU A O 1
ATOM 648 N N . GLY A 1 82 ? 0.375 -5.853 7.179 1.00 95.94 82 GLY A N 1
ATOM 649 C CA . GLY A 1 82 ? -0.361 -7.091 6.942 1.00 95.94 82 GLY A CA 1
ATOM 650 C C . GLY A 1 82 ? 0.544 -8.308 7.043 1.00 95.94 82 GLY A C 1
ATOM 651 O O . GLY A 1 82 ? 1.732 -8.186 7.325 1.00 95.94 82 GLY A O 1
ATOM 652 N N . ASN A 1 83 ? -0.004 -9.491 6.774 1.00 94.88 83 ASN A N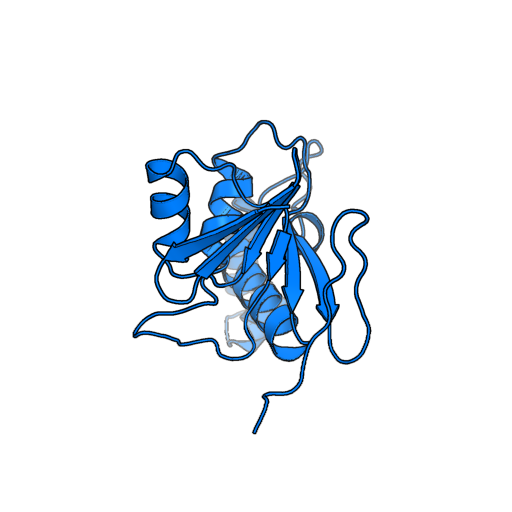 1
ATOM 653 C CA . ASN A 1 83 ? 0.841 -10.668 6.573 1.00 94.88 83 ASN A CA 1
ATOM 654 C C . ASN A 1 83 ? 1.706 -10.520 5.307 1.00 94.88 83 ASN A C 1
ATOM 656 O O . ASN A 1 83 ? 1.387 -9.733 4.407 1.00 94.88 83 ASN A O 1
ATOM 660 N N . THR A 1 84 ? 2.753 -11.337 5.218 1.00 95.50 84 THR A N 1
ATOM 661 C CA . THR A 1 84 ? 3.742 -11.348 4.129 1.00 95.50 84 THR A CA 1
ATOM 662 C C . THR A 1 84 ? 3.064 -11.355 2.762 1.00 95.50 84 THR A C 1
ATOM 664 O O . THR A 1 84 ? 3.256 -10.452 1.950 1.00 95.50 84 THR A O 1
ATOM 667 N N . ARG A 1 85 ? 2.147 -12.307 2.546 1.00 95.38 85 ARG A N 1
ATOM 668 C CA . ARG A 1 85 ? 1.429 -12.468 1.274 1.00 95.38 85 ARG A CA 1
ATOM 669 C C . ARG A 1 85 ? 0.640 -11.217 0.881 1.00 95.38 85 ARG A C 1
ATOM 671 O O . ARG A 1 85 ? 0.516 -10.917 -0.303 1.00 95.38 85 ARG A O 1
ATOM 678 N N . ARG A 1 86 ? 0.026 -10.524 1.843 1.00 95.12 86 ARG A N 1
ATOM 679 C CA . ARG A 1 86 ? -0.812 -9.343 1.584 1.00 95.12 86 ARG A CA 1
ATOM 680 C C . ARG A 1 86 ? 0.030 -8.117 1.287 1.00 95.12 86 ARG A C 1
ATOM 682 O O . ARG A 1 86 ? -0.291 -7.405 0.339 1.00 95.12 86 ARG A O 1
ATOM 689 N N . VAL A 1 87 ? 1.094 -7.909 2.052 1.00 96.75 87 VAL A N 1
ATOM 690 C CA . VAL A 1 87 ? 2.024 -6.797 1.849 1.00 96.75 87 VAL A CA 1
ATOM 691 C C . VAL A 1 87 ? 2.741 -6.935 0.505 1.00 96.75 87 VAL A C 1
ATOM 693 O O . VAL A 1 87 ? 2.754 -5.984 -0.272 1.00 96.75 87 VAL A O 1
ATOM 696 N N . GLU A 1 88 ? 3.245 -8.125 0.169 1.00 96.50 88 GLU A N 1
ATOM 697 C CA . GLU A 1 88 ? 3.897 -8.378 -1.123 1.00 96.50 88 GLU A CA 1
ATOM 698 C C . GLU A 1 88 ? 2.941 -8.177 -2.302 1.00 96.50 88 GLU A C 1
ATOM 700 O O . GLU A 1 88 ? 3.279 -7.482 -3.259 1.00 96.50 88 GLU A O 1
ATOM 705 N N . ALA A 1 89 ? 1.719 -8.716 -2.219 1.00 95.62 89 ALA A N 1
ATOM 706 C CA . ALA A 1 89 ? 0.717 -8.535 -3.268 1.00 95.62 89 ALA A CA 1
ATOM 707 C C . ALA A 1 89 ? 0.332 -7.059 -3.458 1.00 95.62 89 ALA A C 1
ATOM 709 O O . ALA A 1 89 ? 0.153 -6.610 -4.589 1.00 95.62 89 ALA A O 1
ATOM 710 N N . ALA A 1 90 ? 0.216 -6.299 -2.366 1.00 95.56 90 ALA A N 1
ATOM 711 C CA . ALA A 1 90 ? -0.049 -4.868 -2.426 1.00 95.56 90 ALA A CA 1
ATOM 712 C C . ALA A 1 90 ? 1.124 -4.103 -3.055 1.00 95.56 90 ALA A C 1
ATOM 714 O O . ALA A 1 90 ? 0.903 -3.272 -3.933 1.00 95.56 90 ALA A O 1
ATOM 715 N N . ARG A 1 91 ? 2.366 -4.408 -2.661 1.00 95.75 91 ARG A N 1
ATOM 716 C CA . ARG A 1 91 ? 3.571 -3.786 -3.228 1.00 95.75 91 ARG A CA 1
ATOM 717 C C . ARG A 1 91 ? 3.678 -4.039 -4.729 1.00 95.75 91 ARG A C 1
ATOM 719 O O . ARG A 1 91 ? 3.921 -3.097 -5.479 1.00 95.75 91 ARG A O 1
ATOM 726 N N . GLU A 1 92 ? 3.441 -5.273 -5.169 1.00 94.25 92 GLU A N 1
ATOM 727 C CA . GLU A 1 92 ? 3.498 -5.625 -6.590 1.00 94.25 92 GLU A CA 1
ATOM 728 C C . GLU A 1 92 ? 2.377 -4.954 -7.390 1.00 94.25 92 GLU A C 1
ATOM 730 O O . GLU A 1 92 ? 2.638 -4.357 -8.433 1.00 94.25 92 GLU A O 1
ATOM 735 N N . LEU A 1 93 ? 1.140 -4.959 -6.877 1.00 93.62 93 LEU A N 1
ATOM 736 C CA . LEU A 1 93 ? 0.023 -4.251 -7.508 1.00 93.62 93 LEU A CA 1
ATOM 737 C C . LEU A 1 93 ? 0.342 -2.763 -7.689 1.00 93.62 93 LEU A C 1
ATOM 739 O O . LEU A 1 93 ? 0.154 -2.211 -8.770 1.00 93.62 93 LEU A O 1
ATOM 743 N N . LEU A 1 94 ? 0.845 -2.109 -6.643 1.00 93.56 94 LEU A N 1
ATOM 744 C CA . LEU A 1 94 ? 1.162 -0.687 -6.688 1.00 93.56 94 LEU A CA 1
ATOM 745 C C . LEU A 1 94 ? 2.329 -0.382 -7.631 1.00 93.56 94 LEU A C 1
ATOM 747 O O . LEU A 1 94 ? 2.261 0.606 -8.362 1.00 93.56 94 LEU A O 1
ATOM 751 N N . LYS A 1 95 ? 3.361 -1.235 -7.660 1.00 93.00 95 LYS A N 1
ATOM 752 C CA . LYS A 1 95 ? 4.455 -1.153 -8.637 1.00 93.00 95 LYS A CA 1
ATOM 753 C C . LYS A 1 95 ? 3.897 -1.216 -10.059 1.00 93.00 95 LYS A C 1
ATOM 755 O O . LYS A 1 95 ? 4.164 -0.316 -10.849 1.00 93.00 95 LYS A O 1
ATOM 760 N N . LEU A 1 96 ? 3.063 -2.208 -10.368 1.00 90.25 96 LEU A N 1
ATOM 761 C CA . LEU A 1 96 ? 2.451 -2.349 -11.692 1.00 90.25 96 LEU A CA 1
ATOM 762 C C . LEU A 1 96 ? 1.601 -1.128 -12.064 1.00 90.25 96 LEU A C 1
ATOM 764 O O . LEU A 1 96 ? 1.737 -0.602 -13.166 1.00 90.25 96 LEU A O 1
ATOM 768 N N . CYS A 1 97 ? 0.770 -0.643 -11.142 1.00 89.12 97 CYS A N 1
ATOM 769 C CA . CYS A 1 97 ? -0.135 0.473 -11.403 1.00 89.12 97 CYS A CA 1
ATOM 770 C C . CYS A 1 97 ? 0.575 1.829 -11.550 1.00 89.12 97 CYS A C 1
ATOM 772 O O . CYS A 1 97 ? 0.092 2.684 -12.288 1.00 89.12 97 CYS A O 1
ATOM 774 N N . LEU A 1 98 ? 1.676 2.066 -10.829 1.00 89.25 98 LEU A N 1
ATOM 775 C CA . LEU A 1 98 ? 2.370 3.363 -10.822 1.00 89.25 98 LEU A CA 1
ATOM 776 C C . LEU A 1 98 ? 3.581 3.423 -11.747 1.00 89.25 98 LEU A C 1
ATOM 778 O O . LEU A 1 98 ? 3.932 4.498 -12.230 1.00 89.25 98 LEU A O 1
ATOM 782 N N . MET A 1 99 ? 4.241 2.289 -11.956 1.00 90.50 99 MET A N 1
ATOM 783 C CA . MET A 1 99 ? 5.511 2.230 -12.675 1.00 90.50 99 MET A CA 1
ATOM 784 C C . MET A 1 99 ? 5.412 1.489 -13.989 1.00 90.50 99 MET A C 1
ATOM 786 O O . MET A 1 99 ? 6.217 1.756 -14.880 1.00 90.50 99 MET A O 1
ATOM 790 N N . GLY A 1 100 ? 4.462 0.561 -14.099 1.00 91.69 100 GLY A N 1
ATOM 791 C CA . GLY A 1 100 ? 4.444 -0.408 -15.180 1.00 91.69 100 GLY A CA 1
ATOM 792 C C . GLY A 1 100 ? 5.677 -1.325 -15.173 1.00 91.69 100 GLY A C 1
ATOM 793 O O . GLY A 1 100 ? 6.478 -1.310 -14.233 1.00 91.69 100 GLY A O 1
ATOM 794 N N . PRO A 1 101 ? 5.824 -2.150 -16.219 1.00 92.81 101 PRO A N 1
ATOM 795 C CA . PRO A 1 101 ? 6.964 -3.042 -16.367 1.00 92.81 101 PRO A CA 1
ATOM 796 C C . PRO A 1 101 ? 8.237 -2.280 -16.763 1.00 92.81 101 PRO A C 1
ATOM 798 O O . PRO A 1 101 ? 8.208 -1.319 -17.538 1.00 92.81 101 PRO A O 1
ATOM 801 N N . ASN A 1 102 ? 9.381 -2.745 -16.270 1.00 92.56 102 ASN A N 1
ATOM 802 C CA . ASN A 1 102 ? 10.687 -2.287 -16.731 1.00 92.56 102 ASN A CA 1
ATOM 803 C C . ASN A 1 102 ? 11.071 -2.930 -18.082 1.00 92.56 102 ASN A C 1
ATOM 805 O O . ASN A 1 102 ? 10.397 -3.823 -18.593 1.00 92.56 102 ASN A O 1
ATOM 809 N N . GLU A 1 103 ? 12.181 -2.484 -18.680 1.00 95.31 103 GLU A N 1
ATOM 810 C CA . GLU A 1 103 ? 12.623 -2.983 -19.991 1.00 95.31 103 GLU A CA 1
ATOM 811 C C . GLU A 1 103 ? 12.896 -4.503 -20.012 1.00 95.31 103 GLU A C 1
ATOM 813 O O . GLU A 1 103 ? 12.661 -5.147 -21.034 1.00 95.31 103 GLU A O 1
ATOM 818 N N . ALA A 1 104 ? 13.391 -5.091 -18.917 1.00 95.62 104 ALA A N 1
ATOM 819 C CA . ALA A 1 104 ? 13.625 -6.533 -18.828 1.00 95.62 104 ALA A CA 1
ATOM 820 C C . ALA A 1 104 ? 12.303 -7.309 -18.741 1.00 95.62 104 ALA A C 1
ATOM 822 O O . ALA A 1 104 ? 12.103 -8.247 -19.507 1.00 95.62 104 ALA A O 1
ATOM 823 N N . GLU A 1 105 ? 11.373 -6.850 -17.902 1.00 95.00 105 GLU A N 1
ATOM 824 C CA . GLU A 1 105 ? 10.032 -7.434 -17.762 1.00 95.00 105 GLU A CA 1
ATOM 825 C C . GLU A 1 105 ? 9.256 -7.373 -19.092 1.00 95.00 10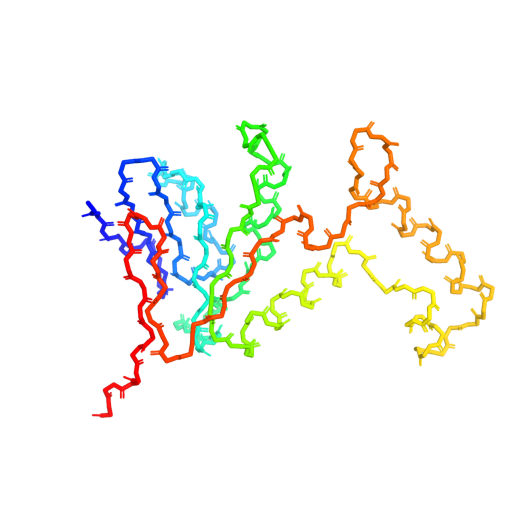5 GLU A C 1
ATOM 827 O O . GLU A 1 105 ? 8.635 -8.350 -19.499 1.00 95.00 105 GLU A O 1
ATOM 832 N N . LEU A 1 106 ? 9.358 -6.268 -19.841 1.00 96.62 106 LEU A N 1
ATOM 833 C CA . LEU A 1 106 ? 8.765 -6.154 -21.182 1.00 96.62 106 LEU A CA 1
ATOM 834 C C . LEU A 1 106 ? 9.336 -7.191 -22.164 1.00 96.62 106 LEU A C 1
ATOM 836 O O . LEU A 1 106 ? 8.590 -7.780 -22.946 1.00 96.62 106 LEU A O 1
ATOM 840 N N . LYS A 1 107 ? 10.648 -7.447 -22.125 1.00 97.19 107 LYS A N 1
ATOM 841 C CA . LYS A 1 107 ? 11.279 -8.476 -22.970 1.00 97.19 107 LYS A CA 1
ATOM 842 C C . LYS A 1 107 ? 10.821 -9.881 -22.587 1.00 97.19 107 LYS A C 1
ATOM 844 O O . LYS A 1 107 ? 10.583 -10.696 -23.474 1.00 97.19 107 LYS A O 1
ATOM 849 N N . GLU A 1 108 ? 10.662 -10.157 -21.295 1.00 97.00 108 GLU A N 1
ATOM 850 C CA . GLU A 1 108 ? 10.116 -11.428 -20.799 1.00 97.00 108 GLU A CA 1
ATOM 851 C C . GLU A 1 108 ? 8.664 -11.647 -21.248 1.00 97.00 108 GLU A C 1
ATOM 853 O O . GLU A 1 108 ? 8.274 -12.774 -21.545 1.00 97.00 108 GLU A O 1
ATOM 858 N N . MET A 1 109 ? 7.890 -10.568 -21.403 1.00 96.06 109 MET A N 1
ATOM 859 C CA . MET A 1 109 ? 6.545 -10.593 -21.993 1.00 96.06 109 MET A CA 1
ATOM 860 C C . MET A 1 109 ? 6.539 -10.796 -23.522 1.00 96.06 109 MET A C 1
ATOM 862 O O . MET A 1 109 ? 5.471 -10.830 -24.132 1.00 96.06 109 MET A O 1
ATOM 866 N N . GLY A 1 110 ? 7.706 -10.940 -24.159 1.00 97.44 110 GLY A N 1
ATOM 867 C CA . GLY A 1 110 ? 7.838 -11.172 -25.600 1.00 97.44 110 GLY A CA 1
ATOM 868 C C . GLY A 1 110 ? 7.869 -9.901 -26.452 1.00 97.44 110 GLY A C 1
ATOM 869 O O . GLY A 1 110 ? 7.770 -9.992 -27.675 1.00 97.44 110 GLY A O 1
ATOM 870 N N . ILE A 1 111 ? 8.022 -8.723 -25.840 1.00 97.69 111 ILE A N 1
ATOM 871 C CA . ILE A 1 111 ? 8.166 -7.457 -26.567 1.00 97.69 111 ILE A CA 1
ATOM 872 C C . ILE A 1 111 ? 9.581 -7.350 -27.145 1.00 97.69 111 ILE A C 1
ATOM 874 O O . ILE A 1 111 ? 10.571 -7.668 -26.479 1.00 97.69 111 ILE A O 1
ATOM 878 N N . SER A 1 112 ? 9.700 -6.882 -28.392 1.00 98.12 112 SER A N 1
ATOM 879 C CA . SER A 1 112 ? 11.011 -6.753 -29.033 1.00 98.12 112 SER A CA 1
ATOM 880 C C . SER A 1 112 ? 11.914 -5.766 -28.269 1.00 98.12 112 SER A C 1
ATOM 882 O O . SER A 1 112 ? 11.416 -4.805 -27.678 1.00 98.12 112 SER A O 1
ATOM 884 N N . PRO A 1 113 ? 13.254 -5.921 -28.289 1.00 97.56 113 PRO A N 1
ATOM 885 C CA . PRO A 1 113 ? 14.146 -5.035 -27.533 1.00 97.56 113 PRO A CA 1
ATOM 886 C C . PRO A 1 113 ? 13.989 -3.541 -27.852 1.00 97.56 113 PRO A C 1
ATOM 888 O O . PRO A 1 113 ? 14.160 -2.703 -26.969 1.00 97.56 113 PRO A O 1
ATOM 891 N N . VAL A 1 114 ? 13.661 -3.200 -29.104 1.00 97.62 114 VAL A N 1
ATOM 892 C CA . VAL A 1 114 ? 13.458 -1.807 -29.533 1.00 97.62 114 VAL A CA 1
ATOM 893 C C . VAL A 1 114 ? 12.145 -1.254 -28.980 1.00 97.62 114 VAL A C 1
ATOM 895 O O . VAL A 1 114 ? 12.130 -0.153 -28.430 1.00 97.62 114 VAL A O 1
ATOM 898 N N . GLU A 1 115 ? 11.057 -2.019 -29.079 1.00 97.38 115 GLU A N 1
ATOM 899 C CA . GLU A 1 115 ? 9.752 -1.624 -28.540 1.00 97.38 115 GLU A CA 1
ATOM 900 C C . GLU A 1 115 ? 9.780 -1.548 -27.012 1.00 97.38 115 GLU A C 1
ATOM 902 O O . GLU A 1 115 ? 9.305 -0.565 -26.454 1.00 97.38 115 GLU A O 1
ATOM 907 N N . ALA A 1 116 ? 10.409 -2.516 -26.336 1.00 97.62 116 ALA A N 1
ATOM 908 C CA . ALA A 1 116 ? 10.543 -2.537 -24.881 1.00 97.62 116 ALA A CA 1
ATOM 909 C C . ALA A 1 116 ? 11.246 -1.273 -24.365 1.00 97.62 116 ALA A C 1
ATOM 911 O O . ALA A 1 116 ? 10.778 -0.630 -23.427 1.00 97.62 116 ALA A O 1
ATOM 912 N N . LYS A 1 117 ? 12.335 -0.865 -25.028 1.00 97.12 117 LYS A N 1
ATOM 913 C CA . LYS A 1 117 ? 13.055 0.369 -24.703 1.00 97.12 117 LYS A CA 1
ATOM 914 C C . LYS A 1 117 ? 12.193 1.617 -24.913 1.00 97.12 117 LYS A C 1
ATOM 916 O O . LYS A 1 117 ? 12.234 2.530 -24.089 1.00 97.12 117 LYS A O 1
ATOM 921 N N . ASN A 1 118 ? 11.427 1.677 -26.004 1.00 96.62 118 ASN A N 1
ATOM 922 C CA . ASN A 1 118 ? 10.561 2.821 -26.296 1.00 96.62 118 ASN A CA 1
ATOM 923 C C . ASN A 1 118 ? 9.401 2.923 -25.295 1.00 96.62 118 ASN A C 1
ATOM 925 O O . ASN A 1 118 ? 9.211 3.984 -24.704 1.00 96.62 118 ASN A O 1
ATOM 929 N N . LEU A 1 119 ? 8.704 1.816 -25.027 1.00 95.56 119 LEU A N 1
ATOM 930 C CA . LEU A 1 119 ? 7.618 1.751 -24.045 1.00 95.56 119 LEU A CA 1
ATOM 931 C C . LEU A 1 119 ? 8.104 2.099 -22.637 1.00 95.56 119 LEU A C 1
ATOM 933 O O . LEU A 1 119 ? 7.458 2.877 -21.937 1.00 95.56 119 LEU A O 1
ATOM 937 N N . TYR A 1 120 ? 9.267 1.583 -22.227 1.00 94.62 120 TYR A N 1
ATOM 938 C CA . TYR A 1 120 ? 9.853 1.932 -20.936 1.00 94.62 120 TYR A CA 1
ATOM 939 C C . TYR A 1 120 ? 10.222 3.420 -20.859 1.00 94.62 120 TYR A C 1
ATOM 941 O O . TYR A 1 120 ? 9.981 4.073 -19.842 1.00 94.62 120 TYR A O 1
ATOM 949 N N . LYS A 1 121 ? 10.763 4.001 -21.937 1.00 94.19 121 LYS A N 1
ATOM 950 C CA . LYS A 1 121 ? 11.067 5.438 -21.998 1.00 94.19 121 LYS A CA 1
ATOM 951 C C . LYS A 1 121 ? 9.803 6.296 -21.871 1.00 94.19 121 LYS A C 1
ATOM 953 O O . LYS A 1 121 ? 9.818 7.288 -21.148 1.00 94.19 121 LYS A O 1
ATOM 958 N N . GLU A 1 122 ? 8.723 5.926 -22.553 1.00 92.62 122 GLU A N 1
ATOM 959 C CA . GLU A 1 122 ? 7.433 6.619 -22.455 1.00 92.62 122 GLU A CA 1
ATOM 960 C C . GLU A 1 122 ? 6.820 6.473 -21.060 1.00 92.62 122 GLU A C 1
ATOM 962 O O . GLU A 1 122 ? 6.385 7.455 -20.467 1.00 92.62 122 GLU A O 1
ATOM 967 N N . THR A 1 123 ? 6.858 5.271 -20.490 1.00 91.12 123 THR A N 1
ATOM 968 C CA . THR A 1 123 ? 6.314 4.996 -19.154 1.00 91.12 123 THR A CA 1
ATOM 969 C C . THR A 1 123 ? 7.090 5.746 -18.067 1.00 91.12 123 THR A C 1
ATOM 971 O O . THR A 1 123 ? 6.497 6.434 -17.236 1.00 91.12 123 THR A O 1
ATOM 974 N N . SER A 1 124 ? 8.426 5.706 -18.112 1.00 90.00 124 SER A N 1
ATOM 975 C CA . SER A 1 124 ? 9.291 6.400 -17.143 1.00 90.00 124 SER A CA 1
ATOM 976 C C . SER A 1 124 ? 9.193 7.926 -17.207 1.00 90.00 124 SER A C 1
ATOM 978 O O . SER A 1 124 ? 9.451 8.626 -16.220 1.00 90.00 124 SER A O 1
ATOM 980 N N . TRP A 1 125 ? 8.732 8.472 -18.334 1.00 90.44 125 TRP A N 1
ATOM 981 C CA . TRP A 1 125 ? 8.387 9.885 -18.425 1.00 90.44 125 TRP A CA 1
ATOM 982 C C . TRP A 1 125 ? 7.259 10.272 -17.456 1.00 90.44 125 TRP A C 1
ATOM 984 O O . TRP A 1 125 ? 7.341 11.335 -16.837 1.00 90.44 125 TRP A O 1
ATOM 994 N N . PHE A 1 126 ? 6.270 9.397 -17.248 1.00 89.44 126 PHE A N 1
ATOM 995 C CA . PHE A 1 126 ? 5.129 9.632 -16.352 1.00 89.44 126 PHE A CA 1
ATOM 996 C C . PHE A 1 126 ? 5.375 9.251 -14.892 1.00 89.44 126 PHE A C 1
ATOM 998 O O . PHE A 1 126 ? 4.551 9.577 -14.038 1.00 89.44 126 PHE A O 1
ATOM 1005 N N . HIS A 1 127 ? 6.502 8.606 -14.574 1.00 91.19 127 HIS A N 1
ATOM 1006 C CA . HIS A 1 127 ? 6.839 8.303 -13.184 1.00 91.19 127 HIS A CA 1
ATOM 1007 C C . HIS A 1 127 ? 6.908 9.578 -12.343 1.00 91.19 127 HIS A C 1
ATOM 1009 O O . HIS A 1 127 ? 7.417 10.615 -12.795 1.00 91.19 127 HIS A O 1
ATOM 1015 N N . LEU A 1 128 ? 6.445 9.461 -11.096 1.00 89.06 128 LEU A N 1
ATOM 1016 C CA . LEU A 1 128 ? 6.664 10.468 -10.065 1.00 89.06 128 LEU A CA 1
ATOM 1017 C C . LEU A 1 128 ? 8.161 10.668 -9.865 1.00 89.06 128 LEU A C 1
ATOM 1019 O O . LEU A 1 128 ? 8.918 9.701 -9.852 1.00 89.06 128 LEU A O 1
ATOM 1023 N N . LYS A 1 129 ? 8.583 11.921 -9.720 1.00 89.81 129 LYS A N 1
ATOM 1024 C CA . LYS A 1 129 ? 9.989 12.292 -9.568 1.00 89.81 129 LYS A CA 1
ATOM 1025 C C . LYS A 1 129 ? 10.182 13.072 -8.277 1.00 89.81 129 LYS A C 1
ATOM 1027 O O . LYS A 1 129 ? 9.291 13.814 -7.862 1.00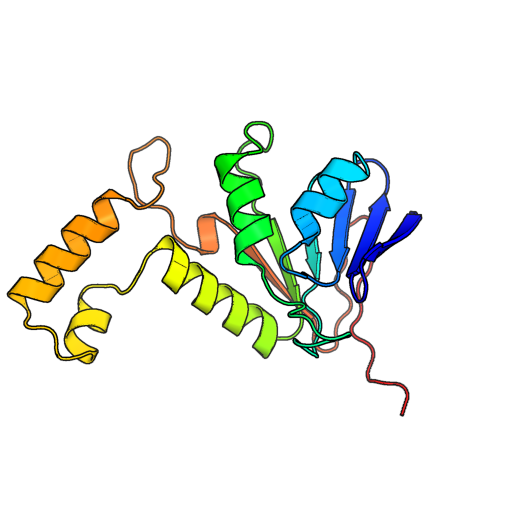 89.81 129 LYS A O 1
ATOM 1032 N N . ASN A 1 130 ? 11.343 12.910 -7.655 1.00 88.19 130 ASN A N 1
ATOM 1033 C CA . ASN A 1 130 ? 11.756 13.765 -6.549 1.00 88.19 130 ASN A CA 1
ATOM 1034 C C . ASN A 1 130 ? 12.094 15.189 -7.041 1.00 88.19 130 ASN A C 1
ATOM 1036 O O . ASN A 1 130 ? 11.951 15.520 -8.223 1.00 88.19 130 ASN A O 1
ATOM 1040 N N . LYS A 1 131 ? 12.551 16.049 -6.125 1.00 87.75 131 LYS A N 1
ATOM 1041 C CA . LYS A 1 131 ? 12.894 17.449 -6.428 1.00 87.75 131 LYS A CA 1
ATOM 1042 C C . LYS A 1 131 ? 14.066 17.570 -7.407 1.00 87.75 131 LYS A C 1
ATOM 1044 O O . LYS A 1 131 ? 14.169 18.567 -8.112 1.00 87.75 131 LYS A O 1
ATOM 1049 N N . GLU A 1 132 ? 14.910 16.548 -7.474 1.00 90.44 132 GLU A N 1
ATOM 1050 C CA . GLU A 1 132 ? 16.065 16.429 -8.359 1.00 90.44 132 GLU A CA 1
ATOM 1051 C C . GLU A 1 132 ? 15.698 15.842 -9.737 1.00 90.44 132 GLU A C 1
ATOM 1053 O O . GLU A 1 132 ? 16.562 15.705 -10.601 1.00 90.44 132 GLU A O 1
ATOM 1058 N N . GLY A 1 133 ? 14.423 15.502 -9.970 1.00 88.81 133 GLY A N 1
ATOM 1059 C CA . GLY A 1 133 ? 13.947 14.926 -11.230 1.00 88.81 133 GLY A CA 1
ATOM 1060 C C . GLY A 1 133 ? 14.199 13.421 -11.378 1.00 88.81 133 GLY A C 1
ATOM 1061 O O . GLY A 1 133 ? 13.998 12.874 -12.463 1.00 88.81 133 GLY A O 1
ATOM 1062 N N . ILE A 1 134 ? 14.614 12.738 -10.310 1.00 89.69 134 ILE A N 1
ATOM 1063 C CA . ILE A 1 134 ? 14.875 11.295 -10.294 1.00 89.69 134 ILE A CA 1
ATOM 1064 C C . ILE A 1 134 ? 13.552 10.549 -10.058 1.00 89.69 134 ILE A C 1
ATOM 1066 O O . ILE A 1 134 ? 12.839 10.900 -9.113 1.00 89.69 134 ILE A O 1
ATOM 1070 N N . PRO A 1 135 ? 13.205 9.537 -10.880 1.00 90.12 135 PRO A N 1
ATOM 1071 C CA . PRO A 1 135 ? 12.021 8.707 -10.664 1.00 90.12 135 PRO A CA 1
ATOM 1072 C C . PRO A 1 135 ? 12.005 8.049 -9.278 1.00 90.12 135 PRO A C 1
ATOM 1074 O O . PRO A 1 135 ? 13.011 7.494 -8.842 1.00 90.12 135 PRO A O 1
ATOM 1077 N N . LEU A 1 136 ? 10.858 8.109 -8.604 1.00 90.75 136 LEU A N 1
ATOM 1078 C CA . LEU A 1 136 ? 10.623 7.490 -7.301 1.00 90.75 136 LEU A CA 1
ATOM 1079 C C . LEU A 1 136 ? 10.324 5.998 -7.459 1.00 90.75 136 LEU A C 1
ATOM 1081 O O . LEU A 1 136 ? 9.564 5.600 -8.343 1.00 90.75 136 LEU A O 1
ATOM 1085 N N . SER A 1 137 ? 10.891 5.186 -6.568 1.00 91.31 137 SER A N 1
ATOM 1086 C CA . SER A 1 137 ? 10.573 3.769 -6.423 1.00 91.31 137 SER A CA 1
ATOM 1087 C C . SER A 1 137 ? 9.300 3.557 -5.578 1.00 91.31 137 SER A C 1
ATOM 1089 O O . SER A 1 137 ? 8.795 4.492 -4.963 1.00 91.31 137 SER A O 1
ATOM 1091 N N . ILE A 1 138 ? 8.761 2.331 -5.501 1.00 91.56 138 ILE A N 1
ATOM 1092 C CA . ILE A 1 138 ? 7.551 2.062 -4.710 1.00 91.56 138 ILE A CA 1
ATOM 1093 C C . ILE A 1 138 ? 7.879 2.202 -3.227 1.00 91.56 138 ILE A C 1
ATOM 1095 O O . ILE A 1 138 ? 7.096 2.758 -2.462 1.00 91.56 138 ILE A O 1
ATOM 1099 N N . ASP A 1 139 ? 9.098 1.812 -2.866 1.00 91.81 139 ASP A N 1
ATOM 1100 C CA . ASP A 1 139 ? 9.641 1.919 -1.523 1.00 91.81 139 ASP A CA 1
ATOM 1101 C C . ASP A 1 139 ? 9.887 3.385 -1.130 1.00 91.81 139 ASP A C 1
ATOM 1103 O O . ASP A 1 139 ? 10.012 3.680 0.053 1.00 91.81 139 ASP A O 1
ATOM 1107 N N . ASP A 1 140 ? 9.898 4.334 -2.076 1.00 91.31 140 ASP A N 1
ATOM 1108 C CA . ASP A 1 140 ? 9.892 5.771 -1.776 1.00 91.31 140 ASP A CA 1
ATOM 1109 C C . ASP A 1 140 ? 8.490 6.308 -1.442 1.00 91.31 140 ASP A C 1
ATOM 1111 O O . ASP A 1 140 ? 8.375 7.370 -0.830 1.00 91.31 140 ASP A O 1
ATOM 1115 N N . LEU A 1 141 ? 7.426 5.588 -1.814 1.00 90.62 141 LEU A N 1
ATOM 1116 C CA . LEU A 1 141 ? 6.032 6.028 -1.671 1.00 90.62 141 LEU A CA 1
ATOM 1117 C C . LEU A 1 141 ? 5.322 5.382 -0.474 1.00 90.62 141 LEU A C 1
ATOM 1119 O O . LEU A 1 141 ? 4.451 6.007 0.141 1.00 90.62 141 LEU A O 1
ATOM 1123 N N . ILE A 1 142 ? 5.686 4.142 -0.148 1.00 94.00 142 ILE A N 1
ATOM 1124 C CA . ILE A 1 142 ? 5.092 3.365 0.943 1.00 94.00 142 ILE A CA 1
ATOM 1125 C C . ILE A 1 142 ? 6.167 2.801 1.868 1.00 94.00 142 ILE A C 1
ATOM 1127 O O . ILE A 1 142 ? 7.304 2.582 1.460 1.00 94.00 142 ILE A O 1
ATOM 1131 N N . ASP A 1 143 ? 5.787 2.557 3.115 1.00 95.50 143 ASP A N 1
ATOM 1132 C CA . ASP A 1 143 ? 6.606 1.860 4.101 1.00 95.50 143 ASP A CA 1
ATOM 1133 C C . ASP A 1 143 ? 5.874 0.594 4.551 1.00 95.50 143 ASP A C 1
ATOM 1135 O O . ASP A 1 143 ? 4.742 0.665 5.024 1.00 95.50 143 ASP A O 1
ATOM 1139 N N . CYS A 1 144 ? 6.473 -0.571 4.332 1.00 96.25 144 CYS A N 1
ATOM 1140 C CA . CYS A 1 144 ? 5.803 -1.859 4.490 1.00 96.25 144 CYS A CA 1
ATOM 1141 C C . CYS A 1 144 ? 6.299 -2.583 5.739 1.00 96.25 144 CYS A C 1
ATOM 1143 O O . CYS A 1 144 ? 7.496 -2.821 5.873 1.00 96.25 144 CYS A O 1
ATOM 1145 N N . HIS A 1 145 ? 5.375 -3.023 6.594 1.00 96.00 145 HIS 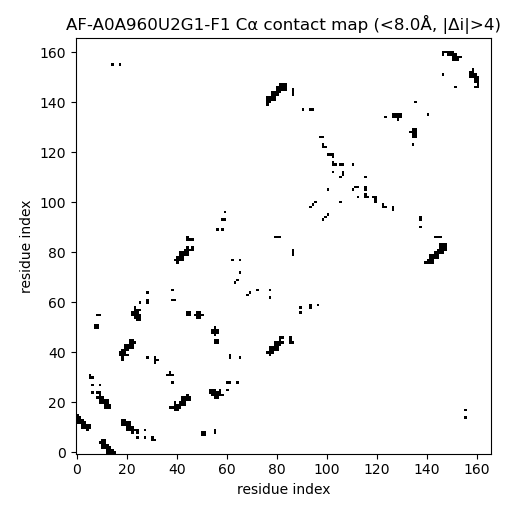A N 1
ATOM 1146 C CA . HIS A 1 145 ? 5.696 -3.826 7.775 1.00 96.00 145 HIS A CA 1
ATOM 1147 C C . HIS A 1 145 ? 4.876 -5.110 7.782 1.00 96.00 145 HIS A C 1
ATOM 1149 O O . HIS A 1 145 ? 3.654 -5.103 7.606 1.00 96.00 145 HIS A O 1
ATOM 1155 N N . ILE A 1 146 ? 5.567 -6.225 7.989 1.00 95.94 146 ILE A N 1
ATOM 1156 C CA . ILE A 1 146 ? 4.963 -7.553 8.037 1.00 95.94 146 ILE A CA 1
ATOM 1157 C C . ILE A 1 146 ? 4.573 -7.871 9.482 1.00 95.94 146 ILE A C 1
ATOM 1159 O O . ILE A 1 146 ? 5.366 -7.678 10.398 1.00 95.94 146 ILE A O 1
ATOM 1163 N N . ILE A 1 147 ? 3.358 -8.386 9.675 1.00 93.81 147 ILE A N 1
ATOM 1164 C CA . ILE A 1 147 ? 2.837 -8.832 10.971 1.00 93.81 147 ILE A CA 1
ATOM 1165 C C . ILE A 1 147 ? 2.402 -10.294 10.832 1.00 93.81 147 ILE A C 1
ATOM 1167 O O . ILE A 1 147 ? 1.306 -10.576 10.341 1.00 93.81 147 ILE A O 1
ATOM 1171 N N . GLU A 1 148 ? 3.269 -11.223 11.242 1.00 90.69 148 GLU A N 1
ATOM 1172 C CA . GLU A 1 148 ? 2.963 -12.664 11.273 1.00 90.69 148 GLU A CA 1
ATOM 1173 C C . GLU A 1 148 ? 2.633 -13.130 12.690 1.00 90.69 148 GLU A C 1
ATOM 1175 O O . GLU A 1 148 ? 1.467 -13.409 12.969 1.00 90.69 148 GLU A O 1
ATOM 1180 N N . ASP A 1 149 ? 3.640 -13.147 13.568 1.00 86.00 149 ASP A N 1
ATOM 1181 C CA . ASP A 1 149 ? 3.537 -13.667 14.940 1.00 86.00 149 ASP A CA 1
ATOM 1182 C C . ASP A 1 149 ? 3.894 -12.617 16.008 1.00 86.00 149 ASP A C 1
ATOM 1184 O O . ASP A 1 149 ? 3.519 -12.745 17.175 1.00 86.00 149 ASP A O 1
ATOM 1188 N N . GLU A 1 150 ? 4.610 -11.564 15.613 1.00 87.06 150 GLU A N 1
ATOM 1189 C CA . GLU A 1 150 ? 5.087 -10.517 16.512 1.00 87.06 150 GLU A CA 1
ATOM 1190 C C . GLU A 1 150 ? 4.087 -9.362 16.630 1.00 87.06 150 GLU A C 1
ATOM 1192 O O . GLU A 1 150 ? 3.307 -9.069 15.719 1.00 87.06 150 GLU A O 1
ATOM 1197 N N . THR A 1 151 ? 4.125 -8.690 17.779 1.00 91.94 151 THR A N 1
ATOM 1198 C CA . THR A 1 151 ? 3.405 -7.434 17.982 1.00 91.94 151 THR A CA 1
ATOM 1199 C C . THR A 1 151 ? 4.210 -6.297 17.370 1.00 91.94 151 THR A C 1
ATOM 1201 O O . THR A 1 151 ? 5.355 -6.070 17.755 1.00 91.94 151 THR A O 1
ATOM 1204 N N . LEU A 1 152 ? 3.591 -5.552 16.460 1.00 94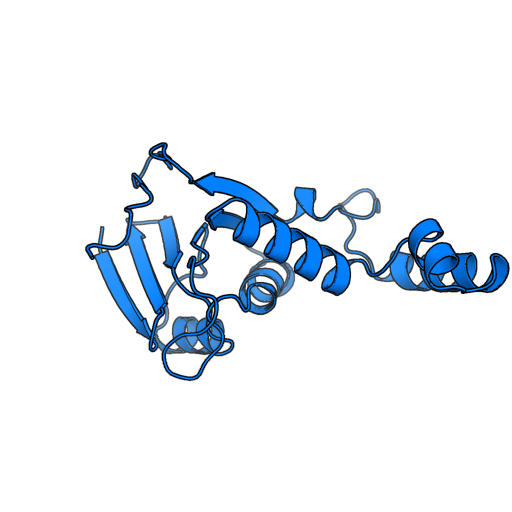.94 152 LEU A N 1
ATOM 1205 C CA . LEU A 1 152 ? 4.141 -4.317 15.925 1.00 94.94 152 LEU A CA 1
ATOM 1206 C C . LEU A 1 152 ? 3.691 -3.135 16.788 1.00 94.94 152 LEU A C 1
ATOM 1208 O O . LEU A 1 152 ? 2.491 -2.880 16.911 1.00 94.94 152 LEU A O 1
ATOM 1212 N N . ASP A 1 153 ? 4.652 -2.406 17.345 1.00 95.38 153 ASP A N 1
ATOM 1213 C CA . ASP A 1 153 ? 4.414 -1.158 18.068 1.00 95.38 153 ASP A CA 1
ATOM 1214 C C . ASP A 1 153 ? 4.628 0.041 17.135 1.00 95.38 153 ASP A C 1
ATOM 1216 O O . ASP A 1 153 ? 5.719 0.244 16.598 1.00 95.38 153 ASP A O 1
ATOM 1220 N N . LEU A 1 154 ? 3.582 0.844 16.935 1.00 93.62 154 LEU A N 1
ATOM 1221 C CA . LEU A 1 154 ? 3.643 2.093 16.168 1.00 93.62 154 LEU A CA 1
ATOM 1222 C C . LEU A 1 154 ? 3.855 3.331 17.059 1.00 93.62 154 LEU A C 1
ATOM 1224 O O . LEU A 1 154 ? 3.730 4.460 16.587 1.00 93.62 154 LEU A O 1
ATOM 1228 N N . GLY A 1 155 ? 4.106 3.143 18.356 1.00 94.38 155 GLY A N 1
ATOM 1229 C CA . GLY A 1 155 ? 4.277 4.183 19.375 1.00 94.38 155 GLY A CA 1
ATOM 1230 C C . GLY A 1 155 ? 2.968 4.720 19.963 1.00 94.38 155 GLY A C 1
ATOM 1231 O O . GLY A 1 155 ? 2.972 5.308 21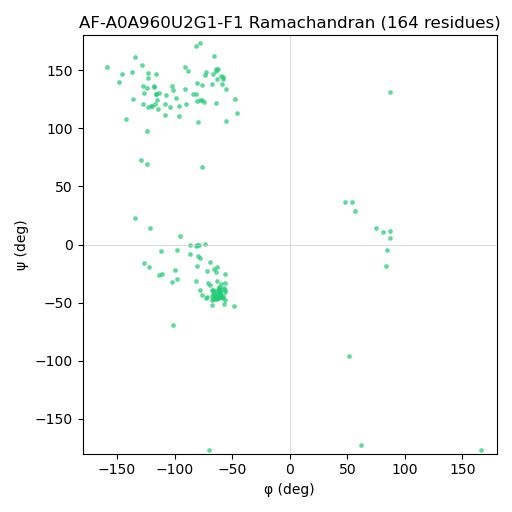.042 1.00 94.38 155 GLY A O 1
ATOM 1232 N N . TRP A 1 156 ? 1.842 4.513 19.277 1.00 94.81 156 TRP A N 1
ATOM 1233 C CA . TRP A 1 156 ? 0.497 4.920 19.719 1.00 94.81 156 TRP A CA 1
ATOM 1234 C C . TRP A 1 156 ? -0.512 3.763 19.716 1.00 94.81 156 TRP A C 1
ATOM 1236 O O . TRP A 1 156 ? -1.574 3.855 20.330 1.00 94.81 156 TRP A O 1
ATOM 1246 N N . ILE A 1 157 ? -0.185 2.666 19.029 1.00 94.69 157 ILE A N 1
ATOM 1247 C CA . ILE A 1 157 ? -0.991 1.450 18.977 1.00 94.69 157 ILE A CA 1
ATOM 1248 C C . ILE A 1 157 ? -0.081 0.231 18.817 1.00 94.69 157 ILE A C 1
ATOM 1250 O O . ILE A 1 157 ? 0.874 0.254 18.041 1.00 94.69 157 ILE A O 1
ATOM 1254 N N . ASN A 1 158 ? -0.428 -0.836 19.536 1.00 94.88 158 ASN A N 1
ATOM 1255 C CA . ASN A 1 158 ? 0.159 -2.160 19.379 1.00 94.88 158 ASN A CA 1
ATOM 1256 C C . ASN A 1 158 ? -0.761 -3.015 18.512 1.00 94.88 158 ASN A C 1
ATOM 1258 O O . ASN A 1 158 ? -1.947 -3.163 18.818 1.00 94.88 158 ASN A O 1
ATOM 1262 N N . ILE A 1 159 ? -0.215 -3.582 17.441 1.00 94.25 159 ILE A N 1
ATOM 1263 C CA . ILE A 1 159 ? -0.956 -4.404 16.489 1.00 94.25 159 ILE A CA 1
ATOM 1264 C C . ILE A 1 159 ? -0.372 -5.803 16.523 1.00 94.25 159 ILE A C 1
ATOM 1266 O O . ILE A 1 159 ? 0.801 -6.007 16.232 1.00 94.25 159 ILE A O 1
ATOM 1270 N N . GLN A 1 160 ? -1.216 -6.774 16.846 1.00 93.19 160 GLN A N 1
ATOM 1271 C CA . GLN A 1 160 ? -0.852 -8.179 16.829 1.00 93.19 160 GLN A CA 1
ATOM 1272 C C . GLN A 1 160 ? -1.817 -8.930 15.925 1.00 93.19 160 GLN A C 1
ATOM 1274 O O . GLN A 1 160 ? -3.038 -8.753 16.001 1.00 93.19 160 GLN A O 1
ATOM 1279 N N . ARG A 1 161 ? -1.270 -9.794 15.074 1.00 88.62 161 ARG A N 1
ATOM 1280 C CA . ARG A 1 161 ? -2.081 -10.726 14.306 1.00 88.62 161 ARG A CA 1
ATOM 1281 C C . ARG A 1 161 ? -2.565 -11.835 15.234 1.00 88.62 161 ARG A C 1
ATOM 1283 O O . ARG A 1 161 ? -1.777 -12.523 15.870 1.00 88.62 161 ARG A O 1
ATOM 1290 N N . VAL A 1 162 ? -3.879 -12.002 15.308 1.00 85.94 162 VAL A N 1
ATOM 1291 C CA . VAL A 1 162 ? -4.502 -13.109 16.037 1.00 85.94 162 VAL A CA 1
ATOM 1292 C C . VAL A 1 162 ? -4.931 -14.174 15.037 1.00 85.94 162 VAL A C 1
ATOM 1294 O O . VAL A 1 162 ? -5.543 -13.872 14.009 1.00 85.94 162 VAL A O 1
ATOM 1297 N N . SER A 1 163 ? -4.621 -15.437 15.320 1.00 72.50 163 SER A N 1
ATOM 1298 C CA . SER A 1 163 ? -5.229 -16.555 14.600 1.00 72.50 163 SER A CA 1
ATOM 1299 C C . SER A 1 163 ? -6.751 -16.481 14.747 1.00 72.50 163 SER A C 1
ATOM 1301 O O . SER A 1 163 ? -7.249 -16.085 15.802 1.00 72.50 163 SER A O 1
ATOM 1303 N N . LYS A 1 164 ? -7.502 -16.854 13.699 1.00 60.38 164 LYS A N 1
ATOM 1304 C CA . LYS A 1 164 ? -8.966 -16.976 13.797 1.00 60.38 164 LYS A CA 1
ATOM 1305 C C . LYS A 1 164 ? -9.304 -17.774 15.056 1.00 60.38 164 LYS A C 1
ATOM 1307 O O . LYS A 1 164 ? -8.833 -18.901 15.189 1.00 60.38 164 LYS A O 1
ATOM 1312 N N . ASN A 1 165 ? -10.142 -17.209 15.925 1.00 43.97 165 ASN A N 1
ATOM 1313 C CA . ASN A 1 165 ? -10.931 -18.026 16.839 1.00 43.97 165 ASN A CA 1
ATOM 1314 C C . ASN A 1 165 ? -11.706 -19.004 15.948 1.00 43.97 165 ASN A C 1
ATOM 1316 O O . ASN A 1 165 ? -12.557 -18.571 15.165 1.00 43.97 165 ASN A O 1
ATOM 1320 N N . VAL A 1 166 ? -11.285 -20.270 15.959 1.00 39.47 166 VAL A N 1
ATOM 1321 C CA . VAL A 1 166 ? -12.012 -21.381 15.336 1.00 39.47 166 VAL A CA 1
ATOM 1322 C C . VAL A 1 166 ? -13.327 -21.560 16.076 1.00 39.47 166 VAL A C 1
ATOM 1324 O O . VAL A 1 166 ? -13.294 -21.513 17.326 1.00 39.47 166 VAL A O 1
#